Protein AF-A0A7W1W4R0-F1 (afdb_monomer)

pLDDT: mean 89.27, std 10.37, range [41.88, 97.62]

Structure (mmCIF, N/CA/C/O backbone):
data_AF-A0A7W1W4R0-F1
#
_entry.id   AF-A0A7W1W4R0-F1
#
loop_
_atom_site.group_PDB
_atom_site.id
_atom_site.type_symbol
_atom_site.label_atom_id
_atom_site.label_alt_id
_atom_site.label_comp_id
_atom_site.label_asym_id
_atom_site.label_entity_id
_atom_site.label_seq_id
_atom_site.pdbx_PDB_ins_code
_atom_site.Cartn_x
_atom_site.Cartn_y
_atom_site.Cartn_z
_atom_site.occupancy
_atom_site.B_iso_or_equiv
_atom_site.auth_seq_id
_atom_site.auth_comp_id
_atom_site.auth_asym_id
_atom_site.auth_atom_id
_atom_site.pdbx_PDB_model_num
ATOM 1 N N . MET A 1 1 ? 20.288 15.250 1.165 1.00 41.88 1 MET A N 1
ATOM 2 C CA . MET A 1 1 ? 19.418 14.170 0.654 1.00 41.88 1 MET A CA 1
ATOM 3 C C . MET A 1 1 ? 18.006 14.715 0.580 1.00 41.88 1 MET A C 1
ATOM 5 O O . MET A 1 1 ? 17.459 15.085 1.612 1.00 41.88 1 MET A O 1
ATOM 9 N N . SER A 1 2 ? 17.469 14.873 -0.628 1.00 46.97 2 SER A N 1
ATOM 10 C CA . SER A 1 2 ? 16.069 15.237 -0.852 1.00 46.97 2 SER A CA 1
ATOM 11 C C . SER A 1 2 ? 15.184 14.189 -0.184 1.00 46.97 2 SER A C 1
ATOM 13 O O . SER A 1 2 ? 15.373 12.988 -0.367 1.00 46.97 2 SER A O 1
ATOM 15 N N . LYS A 1 3 ? 14.259 14.640 0.659 1.00 58.25 3 LYS A N 1
ATOM 16 C CA . LYS A 1 3 ? 13.317 13.764 1.347 1.00 58.25 3 LYS A CA 1
ATOM 17 C C . LYS A 1 3 ? 12.342 13.236 0.297 1.00 58.25 3 LYS A C 1
ATOM 19 O O . LYS A 1 3 ? 11.443 13.963 -0.115 1.00 58.25 3 LYS A O 1
ATOM 24 N N . ILE A 1 4 ? 12.571 12.016 -0.179 1.00 66.00 4 ILE A N 1
ATOM 25 C CA . ILE A 1 4 ? 11.621 11.313 -1.038 1.00 66.00 4 ILE A CA 1
ATOM 26 C C . ILE A 1 4 ? 10.323 11.181 -0.238 1.00 66.00 4 ILE A C 1
ATOM 28 O O . ILE A 1 4 ? 10.336 10.656 0.877 1.00 66.00 4 ILE A O 1
ATOM 32 N N . ASN A 1 5 ? 9.234 11.737 -0.764 1.00 83.69 5 ASN A N 1
ATOM 33 C CA . ASN A 1 5 ? 7.925 11.689 -0.127 1.00 83.69 5 ASN A CA 1
ATOM 34 C C . ASN A 1 5 ? 6.972 10.931 -1.045 1.00 83.69 5 ASN A C 1
ATOM 36 O O . ASN A 1 5 ? 6.347 11.523 -1.924 1.00 83.69 5 ASN A O 1
ATOM 40 N N . PHE A 1 6 ? 6.922 9.612 -0.878 1.00 93.69 6 PHE A N 1
ATOM 41 C CA . PHE A 1 6 ? 6.012 8.776 -1.646 1.00 93.69 6 PHE A CA 1
ATOM 42 C C . PHE A 1 6 ? 4.581 8.922 -1.140 1.00 93.69 6 PHE A C 1
ATOM 44 O O . PHE A 1 6 ? 4.357 8.954 0.067 1.00 93.69 6 PHE A O 1
ATOM 51 N N . LYS A 1 7 ? 3.605 8.945 -2.049 1.00 95.56 7 LYS A N 1
ATOM 52 C CA . LYS A 1 7 ? 2.177 8.901 -1.702 1.00 95.56 7 LYS A CA 1
ATOM 53 C C . LYS A 1 7 ? 1.557 7.625 -2.246 1.00 95.56 7 LYS A C 1
ATOM 55 O O . LYS A 1 7 ? 1.559 7.391 -3.453 1.00 95.56 7 LYS A O 1
ATOM 60 N N . LEU A 1 8 ? 1.023 6.804 -1.350 1.00 96.06 8 LEU A N 1
ATOM 61 C CA . LEU A 1 8 ? 0.316 5.577 -1.688 1.00 96.06 8 LEU A CA 1
ATOM 62 C C . LEU A 1 8 ? -1.173 5.87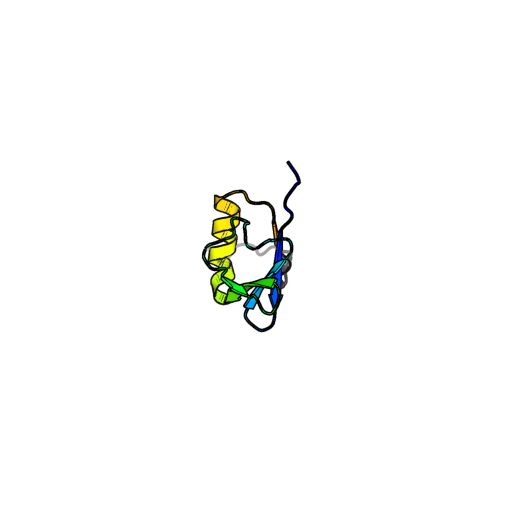9 -1.850 1.00 96.06 8 LEU A C 1
ATOM 64 O O . LEU A 1 8 ? -1.827 6.265 -0.884 1.00 96.06 8 LEU A O 1
ATOM 68 N N . LYS A 1 9 ? -1.722 5.661 -3.045 1.00 96.38 9 LYS A N 1
ATOM 69 C CA . LYS A 1 9 ? -3.135 5.906 -3.369 1.00 96.38 9 LYS A CA 1
ATOM 70 C C . LYS A 1 9 ? -3.830 4.642 -3.843 1.00 96.38 9 LYS A C 1
ATOM 72 O O . LYS A 1 9 ? -3.197 3.751 -4.393 1.00 96.38 9 LYS A O 1
ATOM 77 N N . PHE A 1 10 ? -5.144 4.576 -3.653 1.00 95.50 10 PHE A N 1
ATOM 78 C CA . PHE A 1 10 ? -5.995 3.539 -4.239 1.00 95.50 10 PHE A CA 1
ATOM 79 C C . PHE A 1 10 ? -6.725 4.088 -5.468 1.00 95.50 10 PHE A C 1
ATOM 81 O O . PHE A 1 10 ? -7.394 5.118 -5.375 1.00 95.50 10 PHE A O 1
ATOM 88 N N . GLU A 1 11 ? -6.657 3.365 -6.584 1.00 95.12 11 GLU A N 1
ATOM 89 C CA . GLU A 1 11 ? -7.353 3.680 -7.831 1.00 95.12 11 GLU A CA 1
ATOM 90 C C . GLU A 1 11 ? -7.885 2.391 -8.473 1.00 95.12 11 GLU A C 1
ATOM 92 O O . GLU A 1 11 ? -7.114 1.505 -8.842 1.00 95.12 11 GLU A O 1
ATOM 97 N N . SER A 1 12 ? -9.209 2.279 -8.616 1.00 92.69 12 SER A N 1
ATOM 98 C CA . SER A 1 12 ? -9.879 1.235 -9.416 1.00 92.69 12 SER A CA 1
ATOM 99 C C . SER A 1 12 ? -9.410 -0.210 -9.156 1.00 92.69 12 SER A C 1
ATOM 101 O O . SER A 1 12 ? -9.256 -0.996 -10.085 1.00 92.69 12 SER A O 1
ATOM 103 N N . GLY A 1 13 ? -9.164 -0.579 -7.891 1.00 93.94 13 GLY A N 1
ATOM 104 C CA . GLY A 1 13 ? -8.698 -1.927 -7.516 1.00 93.94 13 GLY A CA 1
ATOM 105 C C . GLY A 1 13 ? -7.175 -2.113 -7.544 1.00 93.94 13 GLY A C 1
ATOM 106 O O . GLY A 1 13 ? -6.674 -3.202 -7.255 1.00 93.94 13 GLY A O 1
ATOM 107 N N . THR A 1 14 ? -6.434 -1.046 -7.829 1.00 96.50 14 THR A N 1
ATOM 108 C CA . THR A 1 14 ? -4.971 -0.993 -7.790 1.00 96.50 14 THR A CA 1
ATOM 109 C C . THR A 1 14 ? -4.485 0.041 -6.779 1.00 96.50 14 THR A C 1
ATOM 111 O O . THR A 1 14 ? -5.229 0.922 -6.351 1.00 96.50 14 THR A O 1
ATOM 114 N N . LEU A 1 15 ? -3.234 -0.100 -6.365 1.00 97.06 15 LEU A N 1
ATOM 115 C CA . LEU A 1 15 ? -2.481 0.887 -5.616 1.00 97.06 15 LEU A CA 1
ATOM 116 C C . LEU A 1 15 ? -1.535 1.596 -6.568 1.00 97.06 15 LEU A C 1
ATOM 118 O O . LEU A 1 15 ? -0.904 0.940 -7.394 1.00 97.06 15 LEU A O 1
ATOM 122 N N . ILE A 1 16 ? -1.428 2.906 -6.412 1.00 97.19 16 ILE A N 1
ATOM 123 C CA . ILE A 1 16 ? -0.539 3.775 -7.172 1.00 97.19 16 ILE A CA 1
ATOM 124 C C . ILE A 1 16 ? 0.460 4.387 -6.205 1.00 97.19 16 ILE A C 1
ATOM 126 O O . ILE A 1 16 ? 0.080 4.802 -5.108 1.00 97.19 16 ILE A O 1
ATOM 130 N N . LEU A 1 17 ? 1.723 4.443 -6.616 1.00 96.12 17 LEU A N 1
ATOM 131 C CA . LEU A 1 17 ? 2.760 5.167 -5.895 1.00 96.12 17 LEU A CA 1
ATOM 132 C C . LEU A 1 17 ? 3.114 6.449 -6.650 1.00 96.12 17 LEU A C 1
ATOM 134 O O . LEU A 1 17 ? 3.753 6.406 -7.700 1.00 96.12 17 LEU A O 1
ATOM 138 N N . GLU A 1 18 ? 2.687 7.589 -6.118 1.00 94.44 18 GLU A N 1
ATOM 139 C CA . GLU A 1 18 ? 3.074 8.904 -6.629 1.00 94.44 18 GLU A CA 1
ATOM 140 C C . GLU A 1 18 ? 4.377 9.384 -5.983 1.00 94.44 18 GLU A C 1
ATOM 142 O O . GLU A 1 18 ? 4.684 9.060 -4.832 1.00 94.44 18 GLU A O 1
ATOM 147 N N . GLY A 1 19 ? 5.133 10.195 -6.726 1.00 91.25 19 GLY A N 1
ATOM 148 C CA . GLY A 1 19 ? 6.421 10.736 -6.282 1.00 91.25 19 GLY A CA 1
ATOM 149 C C . GLY A 1 19 ? 7.602 9.775 -6.451 1.00 91.25 19 GLY A C 1
ATOM 150 O O . GLY A 1 19 ? 8.714 10.142 -6.084 1.00 91.25 19 GLY A O 1
ATOM 151 N N . ALA A 1 20 ? 7.365 8.584 -7.007 1.00 92.31 20 ALA A N 1
ATOM 152 C CA . ALA A 1 20 ? 8.396 7.632 -7.401 1.00 92.31 20 ALA A CA 1
ATOM 153 C C . ALA A 1 20 ? 8.702 7.736 -8.902 1.00 92.31 20 ALA A C 1
ATOM 155 O O . ALA A 1 20 ? 7.797 7.819 -9.732 1.00 92.31 20 ALA A O 1
ATOM 156 N N . SER A 1 21 ? 9.986 7.716 -9.231 1.00 91.12 21 SER A N 1
ATOM 157 C CA . SER A 1 21 ? 10.547 7.566 -10.571 1.00 91.12 21 SER A CA 1
ATOM 158 C C . SER A 1 21 ? 10.891 6.101 -10.836 1.00 91.12 21 SER A C 1
ATOM 160 O O . SER A 1 21 ? 11.162 5.356 -9.904 1.00 91.12 21 SER A O 1
ATOM 162 N N . GLU A 1 22 ? 10.959 5.688 -12.100 1.00 90.00 22 GLU A N 1
ATOM 163 C CA . GLU A 1 22 ? 11.271 4.310 -12.519 1.00 90.00 22 GLU A CA 1
ATOM 164 C C . GLU A 1 22 ? 12.575 3.748 -11.917 1.00 90.00 22 GLU A C 1
ATOM 166 O O . GLU A 1 22 ? 12.705 2.544 -11.714 1.00 90.00 22 GLU A O 1
ATOM 171 N N . ILE A 1 23 ? 13.529 4.624 -11.590 1.00 88.94 23 ILE A N 1
ATOM 172 C CA . ILE A 1 23 ? 14.816 4.261 -10.979 1.00 88.94 23 ILE A CA 1
ATOM 173 C C . ILE A 1 23 ? 14.769 4.129 -9.449 1.00 88.94 23 ILE A C 1
ATOM 175 O O . ILE A 1 23 ? 15.760 3.718 -8.842 1.00 88.94 23 ILE A O 1
ATOM 179 N N . ASP A 1 24 ? 13.666 4.523 -8.812 1.00 90.19 24 ASP A N 1
ATOM 180 C CA . ASP A 1 24 ? 13.543 4.493 -7.360 1.00 90.19 24 ASP A CA 1
ATOM 181 C C . ASP A 1 24 ? 13.325 3.069 -6.847 1.00 90.19 24 ASP A C 1
ATOM 183 O O . ASP A 1 24 ? 12.642 2.238 -7.449 1.00 90.19 24 ASP A O 1
ATOM 187 N N . VAL A 1 25 ? 13.876 2.793 -5.665 1.00 89.94 25 VAL A N 1
ATOM 188 C CA . VAL A 1 25 ? 13.668 1.515 -4.982 1.00 89.94 25 VAL A CA 1
ATOM 189 C C . VAL A 1 25 ? 12.313 1.544 -4.278 1.00 89.94 25 VAL A C 1
ATOM 191 O O . VAL A 1 25 ? 12.141 2.200 -3.247 1.00 89.94 25 VAL A O 1
ATOM 194 N N . VAL A 1 26 ? 11.355 0.810 -4.838 1.00 92.81 26 VAL A N 1
ATOM 195 C CA . VAL A 1 26 ? 9.981 0.682 -4.336 1.00 92.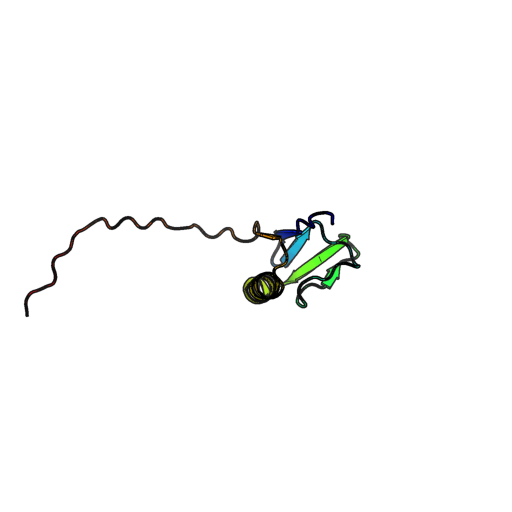81 26 VAL A CA 1
ATOM 196 C C . VAL A 1 26 ? 9.680 -0.767 -3.921 1.00 92.81 26 VAL A C 1
ATOM 198 O O . VAL A 1 26 ? 10.414 -1.679 -4.310 1.00 92.81 26 VAL A O 1
ATOM 201 N N . PRO A 1 27 ? 8.618 -1.016 -3.130 1.00 94.50 27 PRO A N 1
ATOM 202 C CA . PRO A 1 27 ? 8.214 -2.367 -2.751 1.00 94.50 27 PRO A CA 1
ATOM 203 C C . PRO A 1 27 ? 8.004 -3.299 -3.946 1.00 94.50 27 PRO A C 1
ATOM 205 O O . PRO A 1 27 ? 7.444 -2.896 -4.964 1.00 94.50 27 PRO A O 1
ATOM 208 N N . LYS A 1 28 ? 8.375 -4.575 -3.798 1.00 94.94 28 LYS A N 1
ATOM 209 C CA . LYS A 1 28 ? 8.448 -5.551 -4.908 1.00 94.94 28 LYS A CA 1
ATOM 210 C C . LYS A 1 28 ? 7.123 -5.819 -5.618 1.00 94.94 28 LYS A C 1
ATOM 212 O O . LYS A 1 28 ? 7.112 -6.308 -6.741 1.00 94.94 28 LYS A O 1
ATOM 217 N N . ALA A 1 29 ? 6.004 -5.556 -4.949 1.00 95.94 29 ALA A N 1
ATOM 218 C CA . ALA A 1 29 ? 4.676 -5.741 -5.522 1.00 95.94 29 ALA A CA 1
ATOM 219 C C . ALA A 1 29 ? 4.324 -4.689 -6.590 1.00 95.94 29 ALA A C 1
ATOM 221 O O . ALA A 1 29 ? 3.345 -4.878 -7.313 1.00 95.94 29 ALA A O 1
ATOM 222 N N . PHE A 1 30 ? 5.078 -3.588 -6.667 1.00 96.56 30 PHE A N 1
ATOM 223 C CA . PHE A 1 30 ? 4.891 -2.543 -7.662 1.00 96.56 30 PHE A CA 1
ATOM 224 C C . PHE A 1 30 ? 5.553 -2.884 -8.994 1.00 96.56 30 PHE A C 1
ATOM 226 O O . PHE A 1 30 ? 6.684 -3.356 -9.048 1.00 96.56 30 PHE A O 1
ATOM 233 N N . VAL A 1 31 ? 4.848 -2.567 -10.075 1.00 96.00 31 VAL A N 1
ATOM 234 C CA . VAL A 1 31 ? 5.335 -2.651 -11.452 1.00 96.00 31 VAL A CA 1
ATOM 235 C C . VAL A 1 31 ? 5.181 -1.278 -12.093 1.00 96.00 31 VAL A C 1
ATOM 237 O O . VAL A 1 31 ? 4.169 -0.607 -11.878 1.00 96.00 31 VAL A O 1
ATOM 240 N N . TRP A 1 32 ? 6.187 -0.841 -12.846 1.00 95.81 32 TRP A N 1
ATOM 241 C CA . TRP A 1 32 ? 6.118 0.412 -13.591 1.00 95.81 32 TRP A CA 1
ATOM 242 C C . TRP A 1 32 ? 5.064 0.307 -14.696 1.00 95.81 32 TRP A C 1
ATOM 244 O O . TRP A 1 32 ? 5.115 -0.594 -15.531 1.00 95.81 32 TRP A O 1
ATOM 254 N N . ASP A 1 33 ? 4.088 1.211 -14.687 1.00 94.31 33 ASP A N 1
ATOM 255 C CA . ASP A 1 33 ? 3.114 1.359 -15.763 1.00 94.31 33 ASP A CA 1
ATOM 256 C C . ASP A 1 33 ? 3.532 2.537 -16.647 1.00 94.31 33 ASP A C 1
ATOM 258 O O . ASP A 1 33 ? 3.286 3.700 -16.316 1.00 94.31 33 ASP A O 1
ATOM 262 N N . GLU A 1 34 ? 4.139 2.237 -17.797 1.00 93.19 34 GLU A N 1
ATOM 263 C CA . GLU A 1 34 ? 4.605 3.235 -18.770 1.00 93.19 34 GLU A CA 1
ATOM 264 C C . GLU A 1 34 ? 3.494 4.186 -19.238 1.00 93.19 34 GLU A C 1
ATOM 266 O O . GLU A 1 34 ? 3.750 5.356 -19.537 1.00 93.19 34 GLU A O 1
ATOM 271 N N . ARG A 1 35 ? 2.242 3.710 -19.284 1.00 92.88 35 ARG A N 1
ATOM 272 C CA . ARG A 1 35 ? 1.111 4.471 -19.823 1.00 92.88 35 ARG A CA 1
ATOM 273 C C . ARG A 1 35 ? 0.704 5.604 -18.893 1.00 92.88 35 ARG A C 1
ATOM 275 O O . ARG A 1 35 ? 0.232 6.642 -19.352 1.00 92.88 35 ARG A O 1
ATOM 282 N N . THR A 1 36 ? 0.873 5.392 -17.591 1.00 90.88 36 THR A N 1
ATOM 283 C CA . THR A 1 36 ? 0.556 6.384 -16.562 1.00 90.88 36 THR A CA 1
ATOM 284 C C . THR A 1 36 ? 1.794 6.999 -15.925 1.00 90.88 36 THR A C 1
ATOM 286 O O . THR A 1 36 ? 1.652 8.014 -15.254 1.00 90.88 36 THR A O 1
ATOM 289 N N . ARG A 1 37 ? 2.992 6.457 -16.185 1.00 93.12 37 ARG A N 1
ATOM 290 C CA . ARG A 1 37 ? 4.272 6.846 -15.566 1.00 93.12 37 ARG A CA 1
ATOM 291 C C . ARG A 1 37 ? 4.220 6.806 -14.042 1.00 93.12 37 ARG A C 1
ATOM 293 O O . ARG A 1 37 ? 4.707 7.707 -13.365 1.00 93.12 37 ARG A O 1
ATOM 300 N N . HIS A 1 38 ? 3.574 5.771 -13.526 1.00 94.44 38 HIS A N 1
ATOM 301 C CA . HIS A 1 38 ? 3.467 5.511 -12.102 1.00 94.44 38 HIS A CA 1
ATOM 302 C C . HIS A 1 38 ? 3.684 4.029 -11.838 1.00 94.44 38 HIS A C 1
ATOM 304 O O . HIS A 1 38 ? 3.381 3.176 -12.671 1.00 94.44 38 HIS A O 1
ATOM 310 N N . PHE A 1 39 ? 4.137 3.710 -10.633 1.00 96.69 39 PHE A N 1
ATOM 311 C CA . PHE A 1 39 ? 4.116 2.335 -10.166 1.00 96.69 39 PHE A CA 1
ATOM 312 C C . PHE A 1 39 ? 2.698 1.918 -9.783 1.00 96.69 39 PHE A C 1
ATOM 314 O O . PHE A 1 39 ? 2.021 2.624 -9.030 1.00 96.69 39 PHE A O 1
ATOM 321 N N . ARG A 1 40 ? 2.274 0.742 -10.257 1.00 96.75 40 ARG A N 1
ATOM 322 C CA . ARG A 1 40 ? 0.987 0.123 -9.930 1.00 96.75 40 ARG A CA 1
ATOM 323 C C . ARG A 1 40 ? 1.164 -1.250 -9.290 1.00 96.75 40 ARG A C 1
ATOM 325 O O . ARG A 1 40 ? 2.046 -2.015 -9.664 1.00 96.75 40 ARG A O 1
ATOM 332 N N . ALA A 1 41 ? 0.298 -1.571 -8.336 1.00 97.62 41 ALA A N 1
ATOM 333 C CA . ALA A 1 41 ? 0.204 -2.893 -7.719 1.00 97.62 41 ALA A CA 1
ATOM 334 C C . ALA A 1 41 ? -1.269 -3.278 -7.500 1.00 97.62 41 ALA A C 1
ATOM 336 O O . ALA A 1 41 ? -2.102 -2.396 -7.297 1.00 97.62 41 ALA A O 1
ATOM 337 N N . PRO A 1 42 ? -1.648 -4.565 -7.485 1.00 97.38 42 PRO A N 1
ATOM 338 C CA . PRO A 1 42 ? -3.001 -4.967 -7.098 1.00 97.38 42 PRO A CA 1
ATOM 339 C C . PRO A 1 42 ? -3.332 -4.558 -5.654 1.00 97.38 42 PRO A C 1
ATOM 341 O O . PRO A 1 42 ? -2.517 -4.750 -4.752 1.00 97.38 42 PRO A O 1
ATOM 344 N N . ALA A 1 43 ? -4.543 -4.057 -5.385 1.00 96.25 43 ALA A N 1
ATOM 345 C CA . ALA A 1 43 ? -4.868 -3.512 -4.061 1.00 96.25 43 ALA A CA 1
ATOM 346 C C . ALA A 1 43 ? -4.816 -4.530 -2.912 1.00 96.25 43 ALA A C 1
ATOM 348 O O . ALA A 1 43 ? -4.485 -4.170 -1.783 1.00 96.25 43 ALA A O 1
ATOM 349 N N . TYR A 1 44 ? -5.055 -5.816 -3.183 1.00 96.25 44 TYR A N 1
ATOM 350 C CA . TYR A 1 44 ? -4.938 -6.865 -2.164 1.00 96.25 44 TYR A CA 1
ATOM 351 C C . TYR A 1 44 ? -3.498 -7.035 -1.633 1.00 96.25 44 TYR A C 1
ATOM 353 O O . TYR A 1 44 ? -3.304 -7.603 -0.558 1.00 96.25 44 TYR A O 1
ATOM 361 N N . LYS A 1 45 ? -2.486 -6.508 -2.341 1.00 97.44 45 LYS A N 1
ATOM 362 C CA . LYS A 1 45 ? -1.079 -6.477 -1.906 1.00 97.44 45 LYS A CA 1
ATOM 363 C C . LYS A 1 45 ? -0.769 -5.367 -0.900 1.00 97.44 45 LYS A C 1
ATOM 365 O O . LYS A 1 45 ? 0.350 -5.313 -0.398 1.00 97.44 45 LYS A O 1
ATOM 370 N N . TYR A 1 46 ? -1.743 -4.524 -0.544 1.00 96.62 46 TYR A N 1
ATOM 371 C CA . TYR A 1 46 ? -1.573 -3.396 0.379 1.00 96.62 46 TYR A CA 1
ATOM 372 C C . TYR A 1 46 ? -0.766 -3.748 1.639 1.00 96.62 46 TYR A C 1
ATOM 374 O O . TYR A 1 46 ? 0.224 -3.095 1.951 1.00 96.62 46 TYR A O 1
ATOM 382 N N . ARG A 1 47 ? -1.129 -4.828 2.345 1.00 95.75 47 ARG A N 1
ATOM 383 C CA . ARG A 1 47 ? -0.440 -5.228 3.585 1.00 95.75 47 ARG A CA 1
ATOM 384 C C . ARG A 1 47 ? 1.031 -5.591 3.356 1.00 95.75 47 ARG A C 1
ATOM 386 O O . ARG A 1 47 ? 1.849 -5.340 4.234 1.00 95.75 47 ARG A O 1
ATOM 393 N N . GLU A 1 48 ? 1.350 -6.219 2.228 1.00 97.06 48 GLU A N 1
ATOM 394 C CA . GLU A 1 48 ? 2.721 -6.592 1.860 1.00 97.06 48 GLU A CA 1
ATOM 395 C C . GLU A 1 48 ? 3.564 -5.338 1.602 1.00 97.06 48 GLU A C 1
ATOM 397 O O . GLU A 1 48 ? 4.616 -5.174 2.213 1.00 97.06 48 GLU A O 1
ATOM 402 N N . ILE A 1 49 ? 3.025 -4.406 0.813 1.00 96.56 49 ILE A N 1
ATOM 403 C CA . ILE A 1 49 ? 3.642 -3.113 0.484 1.00 96.56 49 ILE A CA 1
ATOM 404 C C . ILE A 1 49 ? 3.926 -2.289 1.744 1.00 96.56 49 ILE A C 1
ATOM 406 O O . ILE A 1 49 ? 5.044 -1.823 1.948 1.00 96.56 49 ILE A O 1
ATOM 410 N N . ILE A 1 50 ? 2.931 -2.150 2.626 1.00 95.62 50 ILE A N 1
ATOM 411 C CA . ILE A 1 50 ? 3.069 -1.400 3.883 1.00 95.62 50 ILE A CA 1
ATOM 412 C C . ILE A 1 50 ? 4.141 -2.022 4.781 1.00 95.62 50 ILE A C 1
ATOM 414 O O . ILE A 1 50 ? 4.964 -1.310 5.354 1.00 95.62 50 ILE A O 1
ATOM 418 N N . LYS A 1 51 ? 4.165 -3.355 4.897 1.00 96.81 51 LYS A N 1
ATOM 419 C CA . LYS A 1 51 ? 5.197 -4.052 5.672 1.00 96.81 51 LYS A CA 1
ATOM 420 C C . LYS A 1 51 ? 6.595 -3.795 5.123 1.00 96.81 51 LYS A C 1
ATOM 422 O O . LYS A 1 51 ? 7.515 -3.618 5.917 1.00 96.81 51 LYS A O 1
ATOM 427 N N . GLU A 1 52 ? 6.751 -3.782 3.803 1.00 96.19 52 GLU A N 1
ATOM 428 C CA . GLU A 1 52 ? 8.039 -3.524 3.167 1.00 96.19 52 GLU A CA 1
ATOM 429 C C . GLU A 1 52 ? 8.499 -2.085 3.415 1.00 96.19 52 GLU A C 1
ATOM 431 O O . GLU A 1 52 ? 9.607 -1.908 3.910 1.00 96.19 52 GLU A O 1
ATOM 436 N N . PHE A 1 53 ? 7.632 -1.081 3.229 1.00 94.19 53 PHE A N 1
ATOM 437 C CA . PHE A 1 53 ? 7.962 0.313 3.557 1.00 94.19 53 PHE A CA 1
ATOM 438 C C . PHE A 1 53 ? 8.406 0.501 5.013 1.00 94.19 53 PHE A C 1
ATOM 440 O O . PHE A 1 53 ? 9.376 1.211 5.287 1.00 94.19 53 PHE A O 1
ATOM 447 N N . ILE A 1 54 ? 7.719 -0.152 5.956 1.00 94.69 54 ILE A N 1
ATOM 448 C CA . ILE A 1 54 ? 8.087 -0.121 7.378 1.00 94.69 54 ILE A CA 1
ATOM 449 C C . ILE A 1 54 ? 9.451 -0.785 7.594 1.00 94.69 54 ILE A C 1
ATOM 451 O O . ILE A 1 54 ? 10.295 -0.243 8.309 1.00 94.69 54 ILE A O 1
ATOM 455 N N . HIS A 1 55 ? 9.679 -1.949 6.981 1.00 95.38 55 HIS A N 1
ATOM 456 C CA . HIS A 1 55 ? 1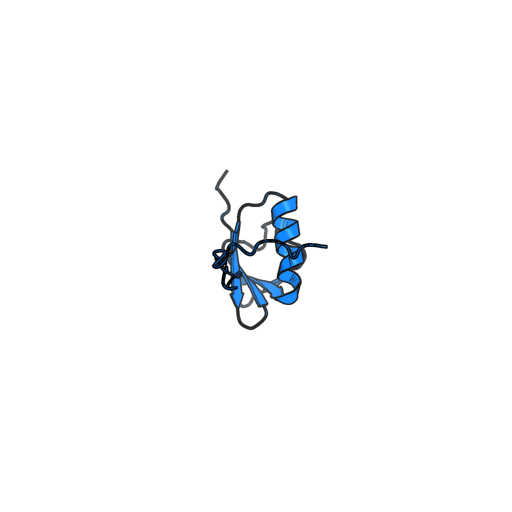0.925 -2.698 7.115 1.00 95.38 55 HIS A CA 1
ATOM 457 C C . HIS A 1 55 ? 12.130 -1.921 6.567 1.00 95.38 55 HIS A C 1
ATOM 459 O O . HIS A 1 55 ? 13.173 -1.867 7.218 1.00 95.38 55 HIS A O 1
ATOM 465 N N . THR A 1 56 ? 11.972 -1.267 5.415 1.00 92.38 56 THR A N 1
ATOM 466 C CA . THR A 1 56 ? 13.018 -0.459 4.772 1.00 92.38 56 THR A CA 1
ATOM 467 C C . THR A 1 56 ? 13.143 0.946 5.356 1.00 92.38 56 THR A C 1
ATOM 469 O O . THR A 1 56 ? 14.066 1.673 4.994 1.00 92.38 56 THR A O 1
ATOM 472 N N . LYS A 1 57 ? 12.243 1.341 6.270 1.00 92.06 57 LYS A N 1
ATOM 473 C CA . LYS A 1 57 ? 12.145 2.702 6.827 1.00 92.06 57 LYS A CA 1
ATOM 474 C C . LYS A 1 57 ? 12.012 3.778 5.743 1.00 92.06 57 LYS A C 1
ATOM 476 O O . LYS A 1 57 ? 12.466 4.910 5.918 1.00 92.06 57 LYS A O 1
ATOM 481 N N . THR A 1 58 ? 11.392 3.427 4.623 1.00 90.88 58 THR A N 1
ATOM 482 C CA . THR A 1 58 ? 11.121 4.367 3.538 1.00 90.88 58 THR A CA 1
ATOM 483 C C . THR A 1 58 ? 9.999 5.304 3.975 1.00 90.88 58 THR A C 1
ATOM 485 O O . THR A 1 58 ? 8.972 4.851 4.474 1.00 90.88 58 THR A O 1
ATOM 488 N N . ALA A 1 59 ? 10.183 6.613 3.805 1.00 91.88 59 ALA A N 1
ATOM 489 C CA . ALA A 1 59 ? 9.144 7.586 4.124 1.00 91.88 59 ALA A CA 1
ATOM 490 C C . ALA A 1 59 ? 8.023 7.538 3.073 1.00 91.88 59 ALA A C 1
ATOM 492 O O . ALA A 1 59 ? 8.290 7.620 1.874 1.00 91.88 59 ALA A O 1
ATOM 493 N N . TYR A 1 60 ? 6.776 7.424 3.530 1.00 93.31 60 TYR A N 1
ATOM 494 C CA . TYR A 1 60 ? 5.596 7.446 2.671 1.00 93.31 60 TYR A CA 1
ATOM 495 C C . TYR A 1 60 ? 4.379 8.013 3.413 1.00 93.31 60 TYR A C 1
ATOM 497 O O . TYR A 1 60 ? 4.295 7.956 4.641 1.00 93.31 60 TYR A O 1
ATOM 505 N N . GLU A 1 61 ? 3.429 8.535 2.647 1.00 94.31 61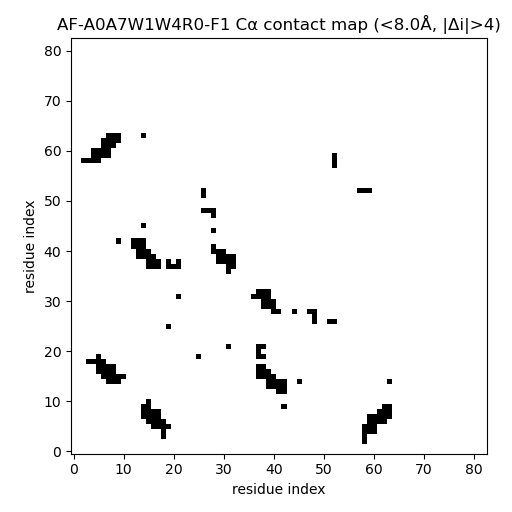 GLU A N 1
ATOM 506 C CA . GLU A 1 61 ? 2.102 8.952 3.079 1.00 94.31 61 GLU A CA 1
ATOM 507 C C . GLU A 1 61 ? 1.063 7.947 2.564 1.00 94.31 61 GLU A C 1
ATOM 509 O O . GLU A 1 61 ? 1.068 7.570 1.390 1.00 94.31 61 GLU A O 1
ATOM 514 N N . ASP A 1 62 ? 0.181 7.482 3.449 1.00 94.25 62 ASP A N 1
ATOM 515 C CA . ASP A 1 62 ? -0.835 6.478 3.128 1.00 94.25 62 ASP A CA 1
ATOM 516 C C . ASP A 1 62 ? -2.211 7.119 2.924 1.00 94.25 62 ASP A C 1
ATOM 518 O O . ASP A 1 62 ? -2.971 7.307 3.874 1.00 94.25 62 ASP A O 1
ATOM 522 N N . GLU A 1 63 ? -2.537 7.430 1.670 1.00 94.38 63 GLU A N 1
ATOM 523 C CA . GLU A 1 63 ? -3.850 7.936 1.246 1.00 94.38 63 GLU A CA 1
ATOM 524 C C . GLU A 1 63 ? -4.768 6.807 0.718 1.00 94.38 63 GLU A C 1
ATOM 526 O O . GLU A 1 63 ? -5.953 7.020 0.432 1.00 94.38 63 GLU A O 1
ATOM 531 N N . ALA A 1 64 ? -4.241 5.584 0.582 1.00 92.38 64 ALA A N 1
ATOM 532 C CA . ALA A 1 64 ? -4.997 4.397 0.187 1.00 92.38 64 ALA A CA 1
ATOM 533 C C . ALA A 1 64 ? -5.875 3.887 1.339 1.00 92.38 64 ALA A C 1
ATOM 535 O O . ALA A 1 64 ? -6.972 3.364 1.121 1.00 92.38 64 ALA A O 1
ATOM 536 N N . LYS A 1 65 ? -5.412 4.072 2.576 1.00 87.94 65 LYS A N 1
ATOM 537 C CA . LYS A 1 65 ? -6.152 3.779 3.801 1.00 87.94 65 LYS A CA 1
ATOM 538 C C . LYS A 1 65 ? -7.357 4.716 3.969 1.00 87.94 65 LYS A C 1
ATOM 540 O O . LYS A 1 65 ? -7.251 5.815 4.496 1.00 87.94 65 LYS A O 1
ATOM 545 N N . LYS A 1 66 ? -8.541 4.233 3.577 1.00 82.62 66 LYS A N 1
ATOM 546 C CA . LYS A 1 66 ? -9.832 4.940 3.739 1.00 82.62 66 LYS A CA 1
ATOM 547 C C . LYS A 1 66 ? -10.814 4.259 4.696 1.00 82.62 66 LYS A C 1
ATOM 549 O O . LYS A 1 66 ? -11.998 4.589 4.702 1.00 82.62 66 LYS A O 1
ATOM 554 N N . TYR A 1 67 ? -10.365 3.284 5.488 1.00 79.50 67 TYR A N 1
ATOM 555 C CA . TYR A 1 67 ? -11.245 2.686 6.491 1.00 79.50 67 TYR A CA 1
ATOM 556 C C . TYR A 1 67 ? -11.551 3.686 7.606 1.00 79.50 67 TYR A C 1
ATOM 558 O O . TYR A 1 67 ? -10.677 4.432 8.047 1.00 79.50 67 TYR A O 1
ATOM 566 N N . GLN A 1 68 ? -12.799 3.678 8.073 1.00 79.31 68 GLN A N 1
ATOM 567 C CA . GLN A 1 68 ? -13.208 4.496 9.207 1.00 79.31 68 GLN A CA 1
ATOM 568 C C . GLN A 1 68 ? -12.477 4.014 10.461 1.00 79.31 68 GLN A C 1
ATOM 570 O O . GLN A 1 68 ? -12.560 2.845 10.843 1.00 79.31 68 GLN A O 1
ATOM 575 N N . THR A 1 69 ? -11.739 4.916 11.099 1.00 81.31 69 THR A N 1
ATOM 576 C CA . THR A 1 69 ? -11.233 4.699 12.450 1.00 81.31 69 THR A CA 1
ATOM 577 C C . THR A 1 69 ? -12.379 4.928 13.417 1.00 81.31 69 THR A C 1
ATOM 579 O O . THR A 1 69 ? -12.848 6.053 13.578 1.00 81.31 69 THR A O 1
ATOM 582 N N . PHE A 1 70 ? -12.847 3.854 14.041 1.00 79.94 70 PHE A N 1
ATOM 583 C CA . PHE A 1 70 ? -13.860 3.957 15.076 1.00 79.94 70 PHE A CA 1
ATOM 584 C C . PHE A 1 70 ? -13.211 4.370 16.396 1.00 79.94 70 PHE A C 1
ATOM 586 O O . PHE A 1 70 ? -12.357 3.658 16.921 1.00 79.94 70 PHE A O 1
ATOM 593 N N . ASP A 1 71 ? -13.648 5.502 16.940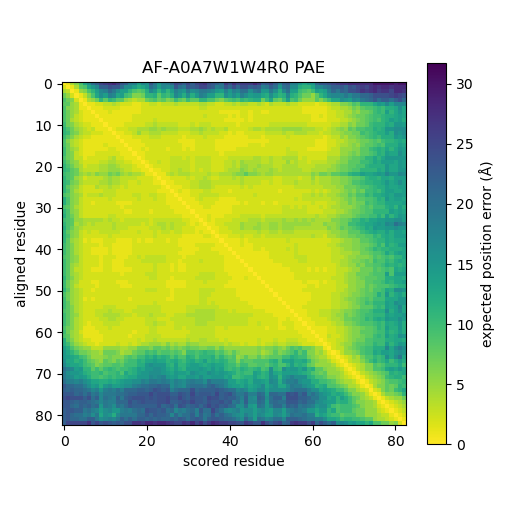 1.00 82.00 71 ASP A N 1
ATOM 594 C CA . ASP A 1 71 ? -13.411 5.868 18.335 1.00 82.00 71 ASP A CA 1
ATOM 595 C C . ASP A 1 71 ? -14.556 5.296 19.181 1.00 82.00 71 ASP A C 1
ATOM 597 O O . ASP A 1 71 ? -15.575 5.945 19.439 1.00 82.00 71 ASP A O 1
ATOM 601 N N . PHE A 1 72 ? -14.443 4.012 19.531 1.00 80.88 72 PHE A N 1
ATOM 602 C CA . PHE A 1 72 ? -15.409 3.369 20.413 1.00 80.88 72 PHE A CA 1
ATOM 603 C C . PHE A 1 72 ? -15.199 3.860 21.843 1.00 80.88 72 PHE A C 1
ATOM 605 O O . PHE A 1 72 ? -14.446 3.277 22.620 1.00 80.88 72 PHE A O 1
ATOM 612 N N . LYS A 1 73 ? -15.915 4.919 22.217 1.00 82.12 73 LYS A N 1
ATOM 613 C CA . LYS A 1 73 ? -16.006 5.324 23.620 1.00 82.12 73 LYS A CA 1
ATOM 614 C C . LYS A 1 73 ? -16.831 4.297 24.383 1.00 82.12 73 LYS A C 1
ATOM 616 O O . LYS A 1 73 ? -17.965 3.993 24.002 1.00 82.12 73 LYS A O 1
ATOM 621 N N . GLN A 1 74 ? -16.264 3.768 25.462 1.00 78.50 74 GLN A N 1
ATOM 622 C CA . GLN A 1 74 ? -16.969 2.872 26.368 1.00 78.50 74 GLN A CA 1
ATOM 623 C C . GLN A 1 74 ? -18.198 3.600 26.933 1.00 78.50 74 GLN A C 1
ATOM 625 O O . GLN A 1 74 ? -18.070 4.551 27.697 1.00 78.50 74 GLN A O 1
ATOM 630 N N . LYS A 1 75 ? -19.398 3.176 26.517 1.00 79.19 75 LYS A N 1
ATOM 631 C CA . LYS A 1 75 ? -20.665 3.814 26.923 1.00 79.19 75 LYS A CA 1
ATOM 632 C C . LYS A 1 75 ? -21.146 3.377 28.305 1.00 79.19 75 LYS A C 1
ATOM 634 O O . LYS A 1 75 ? -21.915 4.097 28.927 1.00 79.19 75 LYS A O 1
ATOM 639 N N . PHE A 1 76 ? -20.713 2.205 28.768 1.00 78.12 76 PHE A N 1
ATOM 640 C CA . PHE A 1 76 ? -21.203 1.601 30.000 1.00 78.12 76 PHE A CA 1
ATOM 641 C C . PHE A 1 76 ? -20.042 1.075 30.838 1.00 78.12 76 PHE A C 1
ATOM 643 O O . PHE A 1 76 ? -19.168 0.359 30.343 1.00 78.12 76 PHE A O 1
ATOM 650 N N . HIS A 1 77 ? -20.051 1.417 32.120 1.00 77.94 77 HIS A N 1
ATOM 651 C CA . HIS A 1 77 ? -19.265 0.724 33.126 1.00 77.94 77 HIS A CA 1
ATOM 652 C C . HIS A 1 77 ? -20.113 -0.459 33.605 1.00 77.94 77 HIS A C 1
ATOM 654 O O . HIS A 1 77 ? -21.037 -0.283 34.392 1.00 77.94 77 HIS A O 1
ATOM 660 N N . ILE A 1 78 ? -19.890 -1.638 33.023 1.00 83.81 78 ILE A N 1
ATOM 661 C CA . ILE A 1 78 ? -20.639 -2.851 33.371 1.00 83.81 78 ILE A CA 1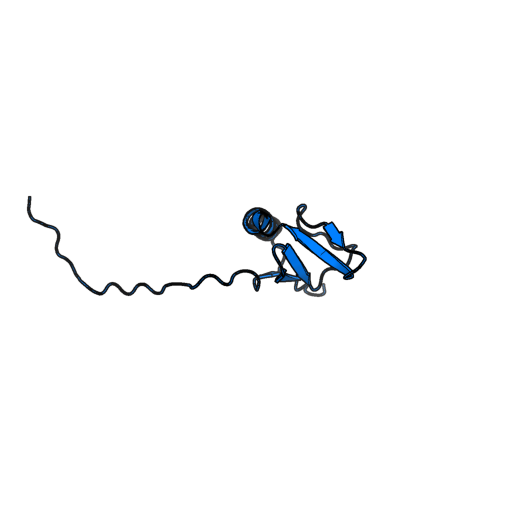
ATOM 662 C C . ILE A 1 78 ? -19.851 -3.564 34.465 1.00 83.81 78 ILE A C 1
ATOM 664 O O . ILE A 1 78 ? -18.706 -3.953 34.236 1.00 83.81 78 ILE A O 1
ATOM 668 N N . GLU A 1 79 ? -20.452 -3.724 35.643 1.00 85.06 79 GLU A N 1
ATOM 669 C CA . GLU A 1 79 ? -19.852 -4.536 36.699 1.00 85.06 79 GLU A CA 1
ATOM 670 C C . GLU A 1 79 ? -19.918 -6.031 36.332 1.00 85.06 79 GLU A C 1
ATOM 672 O O . GLU A 1 79 ? -20.916 -6.481 35.754 1.00 85.06 79 GLU A O 1
ATOM 677 N N . PRO A 1 80 ? -18.865 -6.817 36.627 1.00 86.06 80 PRO A N 1
ATOM 678 C CA . PRO A 1 80 ? -18.861 -8.255 36.381 1.00 86.06 80 PRO A CA 1
ATOM 679 C C . PRO A 1 80 ? -20.021 -8.941 37.106 1.00 86.06 80 PRO A C 1
ATOM 681 O O . PRO A 1 80 ? -20.356 -8.579 38.232 1.00 86.06 80 PRO A O 1
ATOM 684 N N . ARG A 1 81 ? -20.619 -9.972 36.494 1.00 83.06 81 ARG A N 1
ATOM 685 C CA . ARG A 1 81 ? -21.623 -10.779 37.200 1.00 83.06 81 ARG A CA 1
ATOM 686 C C . ARG A 1 81 ? -20.967 -11.534 38.364 1.00 83.06 81 ARG A C 1
ATOM 688 O O . ARG A 1 81 ? -19.899 -12.112 38.151 1.00 83.06 81 ARG A O 1
ATOM 695 N N . PRO A 1 82 ? -21.601 -11.569 39.549 1.00 79.50 82 PRO A N 1
ATOM 696 C CA . PRO A 1 82 ? -21.117 -12.381 40.655 1.00 79.50 82 PRO A CA 1
ATOM 697 C C . PRO A 1 82 ? -21.230 -13.874 40.315 1.00 79.50 82 PRO A C 1
ATOM 699 O O . PRO A 1 82 ? -22.153 -14.283 39.602 1.00 79.50 82 PRO A O 1
ATOM 702 N N . TYR A 1 83 ? -20.264 -14.648 40.811 1.00 73.12 83 TYR A N 1
ATOM 703 C CA . TYR A 1 83 ? -20.202 -16.109 40.748 1.00 73.12 83 TYR A CA 1
ATOM 704 C C . TYR A 1 83 ? -20.738 -16.738 42.035 1.00 73.12 83 TYR A C 1
ATOM 706 O O . TYR A 1 83 ? -20.564 -16.118 43.110 1.00 73.12 83 TYR A O 1
#

Secondary structure (DSSP, 8-state):
-----EEEEEETTEEEEET--TTS---TT-EEETTTTEEEEEGGGHHHHHHHHHHHT--EEE-S-------------PPPPP-

Solvent-accessible surface area (backbone atoms only — not comparable to full-atom values): 5356 Å² total; per-residue (Å²): 131,84,80,66,62,32,36,35,34,64,53,99,70,25,30,36,38,44,78,54,56,96,88,53,95,67,51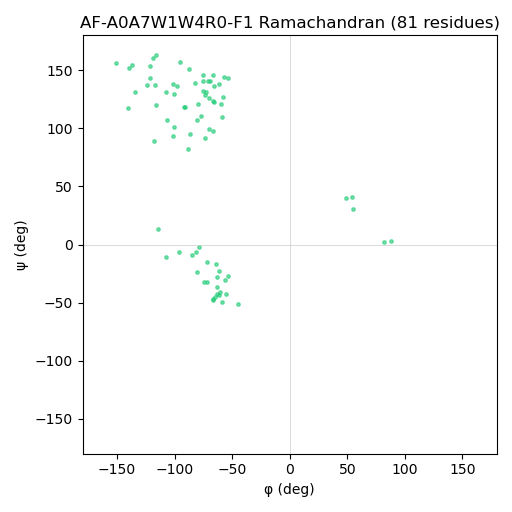,86,74,50,42,82,3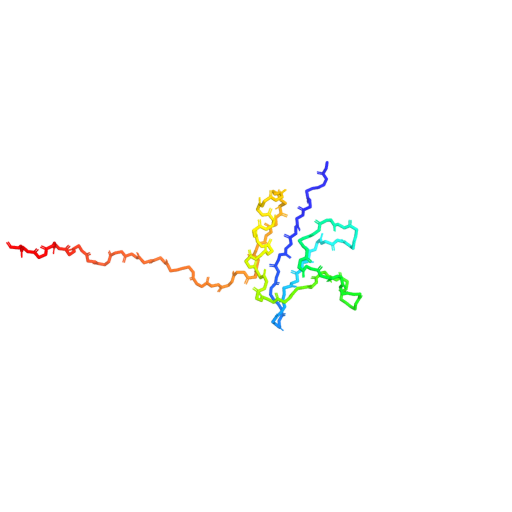5,81,92,75,66,31,32,37,25,60,42,90,48,49,70,60,44,52,51,43,35,61,73,69,66,54,59,67,44,75,66,48,74,74,76,84,82,79,82,81,71,83,88,69,91,74,79,80,82,86,130

Foldseek 3Di:
DPQQEWEWADDPQKIWIPSDAPPDDAQPQWDQDPVVRITIHGPVCVVVRVVVCVVVVRHYHYHHPPDDDDPDDDPDPDDDDDD

Nearest PDB structures (foldseek):
  2fz4-assembly1_A  TM=9.156E-01  e=4.317E-05  Archaeoglobus fulgidus DSM 4304
  2fwr-assembly2_B  TM=8.813E-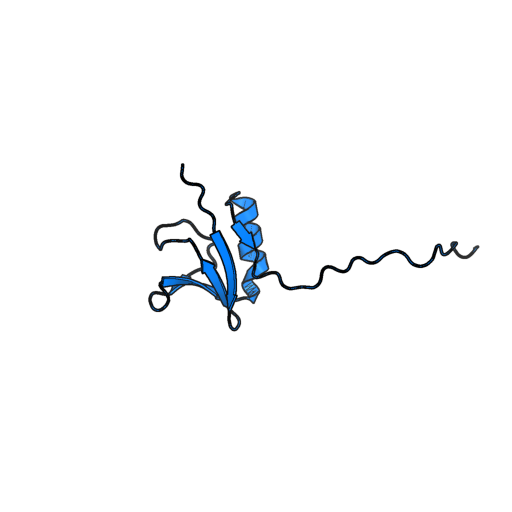01  e=4.928E-05  Archaeoglobus fulgidus
  5tnu-assembly2_B  TM=9.059E-01  e=2.262E-04  Sulfurisphaera tokodaii str. 7
  6p4w-assembly1_A  TM=7.465E-01  e=3.150E-04  Sulfurisphaera tokodaii str. 7
  6p4o-assembly3_E  TM=9.177E-01  e=1.544E-03  Sulfurisphaera tokodaii str. 7

Sequence (83 aa):
MSKINFKLKFESGTLILEGASEIDVVPKAFVWDERTRHFRAPAYKYREIIKEFIHTKTAYEDEAKKYQTFDFKQKFHIEPRPY

Radius of gyration: 18.76 Å; Cα contacts (8 Å, |Δi|>4): 97; chains: 1; bounding box: 41×31×61 Å

Mean predicted aligned error: 6.94 Å